Protein AF-A0A925N069-F1 (afdb_monomer_lite)

Structure (mmCIF, N/CA/C/O backbone):
data_AF-A0A925N069-F1
#
_entry.id   AF-A0A925N069-F1
#
loop_
_atom_site.group_PDB
_atom_site.id
_atom_site.type_symbol
_atom_site.label_atom_id
_atom_site.label_alt_id
_atom_site.label_comp_id
_atom_site.label_asym_id
_atom_site.label_entity_id
_atom_site.label_seq_id
_atom_site.pdbx_PDB_ins_code
_atom_site.Cartn_x
_atom_site.Cartn_y
_atom_site.Cartn_z
_atom_site.occupancy
_atom_site.B_iso_or_equiv
_atom_site.auth_seq_id
_atom_site.auth_comp_id
_atom_site.auth_asym_id
_atom_site.auth_atom_id
_atom_site.pdbx_PDB_model_num
ATOM 1 N N . MET A 1 1 ? 17.187 5.960 -18.095 1.00 42.69 1 MET A N 1
ATOM 2 C CA . MET A 1 1 ? 16.634 6.408 -16.794 1.00 42.69 1 MET A CA 1
ATOM 3 C C . MET A 1 1 ? 15.588 5.400 -16.305 1.00 42.69 1 MET A C 1
ATOM 5 O O . MET A 1 1 ? 14.403 5.655 -16.447 1.00 42.69 1 MET A O 1
ATOM 9 N N . GLN A 1 2 ? 16.002 4.231 -15.796 1.00 49.22 2 GLN A N 1
ATOM 10 C CA . GLN A 1 2 ? 15.084 3.104 -15.502 1.00 49.22 2 GLN A CA 1
ATOM 11 C C . GLN A 1 2 ? 15.088 2.646 -14.029 1.00 49.22 2 GLN A C 1
ATOM 13 O O . GLN A 1 2 ? 14.233 1.866 -13.638 1.00 49.22 2 GLN A O 1
ATOM 18 N N . GLY A 1 3 ? 15.985 3.176 -13.185 1.00 53.38 3 GLY A N 1
ATOM 19 C CA . GLY A 1 3 ? 16.061 2.816 -11.758 1.00 53.38 3 GLY A CA 1
ATOM 20 C C . GLY A 1 3 ? 15.051 3.524 -10.843 1.00 53.38 3 GLY A C 1
ATOM 21 O O . GLY A 1 3 ? 14.830 3.080 -9.723 1.00 53.38 3 GLY A O 1
ATOM 22 N N . ASN A 1 4 ? 14.404 4.599 -11.310 1.00 62.34 4 ASN A N 1
ATOM 23 C CA . ASN A 1 4 ? 13.535 5.432 -10.467 1.00 62.34 4 ASN A CA 1
ATOM 24 C C . ASN A 1 4 ? 12.163 4.801 -10.170 1.00 62.34 4 ASN A C 1
ATOM 26 O O . ASN A 1 4 ? 11.525 5.137 -9.174 1.00 62.34 4 ASN A O 1
ATOM 30 N N . SER A 1 5 ? 11.692 3.900 -11.034 1.00 75.69 5 SER A N 1
ATOM 31 C CA . SER A 1 5 ? 10.324 3.383 -10.974 1.00 75.69 5 SER A CA 1
ATOM 32 C C . SER A 1 5 ? 10.139 2.338 -9.874 1.00 75.69 5 SER A C 1
ATOM 34 O O . SER A 1 5 ? 9.227 2.449 -9.056 1.00 75.69 5 SER A O 1
ATOM 36 N N . SER A 1 6 ? 11.040 1.356 -9.792 1.00 83.81 6 SER A N 1
ATOM 37 C CA . SER A 1 6 ? 10.969 0.305 -8.769 1.00 83.81 6 SER A CA 1
ATOM 38 C C . SER A 1 6 ? 11.198 0.856 -7.361 1.00 83.81 6 SER A C 1
ATOM 40 O O . SER A 1 6 ? 10.541 0.418 -6.418 1.00 83.81 6 SER A O 1
ATOM 42 N N . GLU A 1 7 ? 12.085 1.842 -7.201 1.00 88.44 7 GLU A N 1
ATOM 43 C CA . GLU A 1 7 ? 12.320 2.480 -5.901 1.00 88.44 7 GLU A CA 1
ATOM 44 C C . GLU A 1 7 ? 11.102 3.289 -5.432 1.00 88.44 7 GLU A C 1
ATOM 46 O O . GLU A 1 7 ? 10.699 3.180 -4.271 1.00 88.44 7 GLU A O 1
ATOM 51 N N . TYR A 1 8 ? 10.450 4.022 -6.346 1.00 88.31 8 TYR A N 1
ATOM 52 C CA . TYR A 1 8 ? 9.181 4.696 -6.065 1.00 88.31 8 TYR A CA 1
ATOM 53 C C . TYR A 1 8 ? 8.138 3.710 -5.528 1.00 88.31 8 TYR A C 1
ATOM 55 O O . TYR A 1 8 ? 7.544 3.946 -4.472 1.00 88.31 8 TYR A O 1
ATOM 63 N N . TYR A 1 9 ? 7.943 2.586 -6.218 1.00 90.94 9 TYR A N 1
ATOM 64 C CA . TYR A 1 9 ? 6.946 1.600 -5.820 1.00 90.94 9 TYR A CA 1
ATOM 65 C C . TYR A 1 9 ? 7.272 0.922 -4.490 1.00 90.94 9 TYR A C 1
ATOM 67 O O . TYR A 1 9 ? 6.381 0.801 -3.652 1.00 90.94 9 TYR A O 1
ATOM 75 N N . ARG A 1 10 ? 8.542 0.590 -4.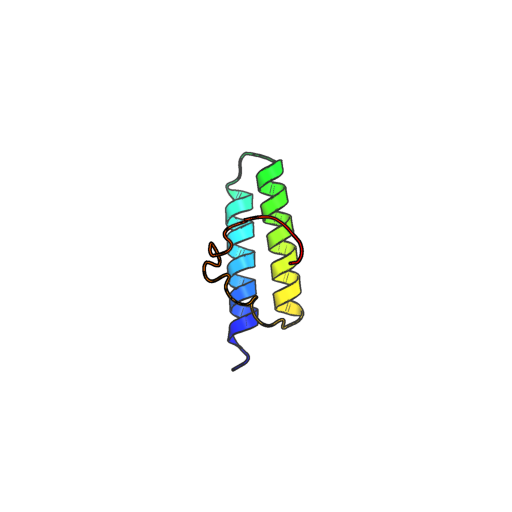227 1.00 92.06 10 ARG A N 1
ATOM 76 C CA . ARG A 1 10 ? 8.976 0.070 -2.917 1.00 92.06 10 ARG A CA 1
ATOM 77 C C . ARG A 1 10 ? 8.727 1.068 -1.788 1.00 92.06 10 ARG A C 1
ATOM 79 O O . ARG A 1 10 ? 8.221 0.701 -0.733 1.00 92.06 10 ARG A O 1
ATOM 86 N N . LYS A 1 11 ? 9.010 2.354 -2.006 1.00 93.69 11 LYS A N 1
ATOM 87 C CA . LYS A 1 11 ? 8.741 3.392 -1.000 1.00 93.69 11 LYS A CA 1
ATOM 88 C C . LYS A 1 11 ? 7.244 3.525 -0.708 1.00 93.69 11 LYS A C 1
ATOM 90 O O . LYS A 1 11 ? 6.854 3.668 0.451 1.00 93.69 11 LYS A O 1
ATOM 95 N N . ARG A 1 12 ? 6.399 3.471 -1.742 1.00 94.12 12 ARG A N 1
ATOM 96 C CA . ARG A 1 12 ? 4.934 3.525 -1.598 1.00 94.12 12 ARG A CA 1
ATOM 97 C C . ARG A 1 12 ? 4.380 2.295 -0.885 1.00 94.12 12 ARG A C 1
ATOM 99 O O . ARG A 1 12 ? 3.526 2.441 -0.017 1.00 94.12 12 ARG A O 1
ATOM 106 N N . GLU A 1 13 ? 4.902 1.116 -1.197 1.00 96.19 13 GLU A N 1
ATOM 107 C CA . GLU A 1 13 ? 4.572 -0.142 -0.525 1.00 96.19 13 GLU A CA 1
ATOM 108 C C . GLU A 1 13 ? 4.847 -0.059 0.986 1.00 96.19 13 GLU A C 1
ATOM 110 O O . GLU A 1 13 ? 3.930 -0.254 1.790 1.00 96.19 13 GLU A O 1
ATOM 115 N N . GLN A 1 14 ? 6.051 0.363 1.380 1.00 96.56 14 GLN A N 1
ATOM 116 C CA . GLN A 1 14 ? 6.418 0.549 2.789 1.00 96.56 14 GLN A CA 1
ATOM 117 C C . GLN A 1 14 ? 5.522 1.570 3.504 1.00 96.56 14 GLN A C 1
ATOM 119 O O . GLN A 1 14 ? 5.095 1.340 4.638 1.00 96.56 14 GLN A O 1
ATOM 124 N N . GLN A 1 15 ? 5.196 2.690 2.847 1.00 97.06 15 GLN A N 1
ATOM 125 C CA . GLN A 1 15 ? 4.287 3.701 3.400 1.00 97.06 15 GLN A CA 1
ATOM 126 C C . GLN A 1 15 ? 2.891 3.130 3.652 1.00 97.06 15 GLN A C 1
ATOM 128 O O . GLN A 1 15 ? 2.331 3.332 4.728 1.00 97.06 15 GLN A O 1
ATOM 133 N N . CYS A 1 16 ? 2.342 2.389 2.691 1.00 95.94 16 CYS A N 1
ATOM 134 C CA . CYS A 1 16 ? 1.043 1.747 2.834 1.00 95.94 16 CYS A CA 1
ATOM 135 C C . CYS A 1 16 ? 1.038 0.730 3.983 1.00 95.94 16 CYS A C 1
ATOM 137 O O . CYS A 1 16 ? 0.119 0.754 4.800 1.00 95.94 16 CYS A O 1
ATOM 139 N N . ARG A 1 17 ? 2.088 -0.087 4.143 1.00 97.19 17 ARG A N 1
ATOM 140 C CA . ARG A 1 17 ? 2.195 -0.998 5.299 1.00 97.19 17 ARG A CA 1
ATOM 141 C C . ARG A 1 17 ? 2.300 -0.257 6.630 1.00 97.19 17 ARG A C 1
ATOM 143 O O . ARG A 1 17 ? 1.647 -0.649 7.596 1.00 97.19 17 ARG A O 1
ATOM 150 N N . ALA A 1 18 ? 3.068 0.829 6.686 1.00 97.50 18 ALA A N 1
ATOM 151 C CA . ALA A 1 18 ? 3.181 1.648 7.890 1.00 97.50 18 ALA A CA 1
ATOM 152 C C . ALA A 1 18 ? 1.842 2.303 8.273 1.00 97.50 18 ALA A C 1
ATOM 154 O O . ALA A 1 18 ? 1.512 2.384 9.456 1.00 97.50 18 ALA A O 1
ATOM 155 N N . LEU A 1 19 ? 1.055 2.745 7.287 1.00 95.69 19 LEU A N 1
ATOM 156 C CA . LEU A 1 19 ? -0.295 3.270 7.506 1.00 95.69 19 LEU A CA 1
ATOM 157 C C . LEU A 1 19 ? -1.261 2.169 7.958 1.00 95.69 19 LEU A C 1
ATOM 159 O O . LEU A 1 19 ? -1.996 2.373 8.920 1.00 95.69 19 LEU A O 1
ATOM 163 N N . ALA A 1 20 ? -1.205 0.984 7.345 1.00 96.62 20 ALA A N 1
ATOM 164 C CA . ALA A 1 20 ? -2.000 -0.170 7.759 1.00 96.62 20 ALA A CA 1
ATOM 165 C C . ALA A 1 20 ? -1.721 -0.576 9.217 1.00 96.62 20 ALA A C 1
ATOM 167 O O . ALA A 1 20 ? -2.655 -0.867 9.959 1.00 96.62 20 ALA A O 1
ATOM 168 N N . ALA A 1 21 ? -0.455 -0.552 9.645 1.00 96.88 21 ALA A N 1
ATOM 169 C CA . ALA A 1 21 ? -0.061 -0.869 11.018 1.00 96.88 21 ALA A CA 1
ATOM 170 C C . ALA A 1 21 ? -0.588 0.145 12.050 1.00 96.88 21 ALA A C 1
ATOM 172 O O . ALA A 1 21 ? -0.832 -0.216 13.198 1.00 96.88 21 ALA A O 1
ATOM 173 N N . LYS A 1 22 ? -0.772 1.409 11.648 1.00 96.81 22 LYS A N 1
ATOM 174 C CA . LYS A 1 22 ? -1.314 2.478 12.503 1.00 96.81 22 LYS A CA 1
ATOM 175 C C . LYS A 1 22 ? -2.843 2.576 12.454 1.00 96.81 22 LYS A C 1
ATOM 177 O O . LYS A 1 22 ? -3.432 3.242 13.304 1.00 96.81 22 LYS A O 1
ATOM 182 N N . ALA A 1 23 ? -3.486 1.957 11.465 1.00 95.56 23 ALA A N 1
ATOM 183 C CA . ALA A 1 23 ? -4.926 2.040 11.269 1.00 95.56 23 ALA A CA 1
ATOM 184 C C . ALA A 1 23 ? -5.678 1.223 12.333 1.00 95.56 23 ALA A C 1
ATOM 186 O O . ALA A 1 23 ? -5.555 -0.001 12.407 1.00 95.56 23 ALA A O 1
ATOM 187 N N . GLN A 1 24 ? -6.489 1.916 13.137 1.00 94.94 24 GLN A N 1
ATOM 188 C CA . GLN A 1 24 ? -7.377 1.288 14.121 1.00 94.94 24 GLN A CA 1
ATOM 189 C C . GLN A 1 24 ? -8.605 0.660 13.448 1.00 94.94 24 GLN A C 1
ATOM 191 O O . GLN A 1 24 ? -9.070 -0.399 13.865 1.00 94.94 24 GLN A O 1
ATOM 196 N N . ASP A 1 25 ? -9.094 1.284 12.373 1.00 97.31 25 ASP A N 1
ATOM 197 C CA . ASP A 1 25 ? -10.210 0.769 11.587 1.00 97.31 25 ASP A CA 1
ATOM 198 C C . ASP A 1 25 ? -9.775 -0.378 10.661 1.00 97.31 25 ASP A C 1
ATOM 200 O O . ASP A 1 25 ? -8.790 -0.283 9.919 1.00 97.31 25 ASP A O 1
ATOM 204 N N . ALA A 1 26 ? -10.539 -1.471 10.688 1.00 94.19 26 ALA A N 1
ATOM 205 C CA . ALA A 1 26 ? -10.241 -2.668 9.910 1.00 94.19 26 ALA A CA 1
ATOM 206 C C . ALA A 1 26 ? -10.433 -2.459 8.397 1.00 94.19 26 ALA A C 1
ATOM 208 O O . ALA A 1 26 ? -9.710 -3.073 7.607 1.00 94.19 26 ALA A O 1
ATOM 209 N N . GLY A 1 27 ? -11.365 -1.593 7.987 1.00 96.50 27 GLY A N 1
ATOM 210 C CA . GLY A 1 27 ? -11.596 -1.242 6.587 1.00 96.50 27 GLY A CA 1
ATOM 211 C C . GLY A 1 27 ? -10.438 -0.430 6.011 1.00 96.50 27 GLY A C 1
ATOM 212 O O . GLY A 1 27 ? -9.853 -0.817 5.001 1.00 96.50 27 GLY A O 1
ATOM 213 N N . ILE A 1 28 ? -10.032 0.635 6.703 1.00 92.31 28 ILE A N 1
ATOM 214 C CA . ILE A 1 28 ? -8.884 1.480 6.345 1.00 92.31 28 ILE A CA 1
ATOM 215 C C . ILE A 1 28 ? -7.599 0.649 6.312 1.00 92.31 28 ILE A C 1
ATOM 217 O O . ILE A 1 28 ? -6.818 0.744 5.361 1.00 92.31 28 ILE A O 1
ATOM 221 N N . ARG A 1 29 ? -7.397 -0.232 7.302 1.00 96.44 29 ARG A N 1
ATOM 222 C CA . ARG A 1 29 ? -6.269 -1.171 7.303 1.00 96.44 29 ARG A CA 1
ATOM 223 C C . ARG A 1 29 ? -6.267 -2.047 6.052 1.00 96.44 29 ARG A C 1
ATOM 225 O O . ARG A 1 29 ? -5.228 -2.176 5.408 1.00 96.44 29 ARG A O 1
ATOM 232 N N . ARG A 1 30 ? -7.415 -2.631 5.692 1.00 96.44 30 ARG A N 1
ATOM 233 C CA . ARG A 1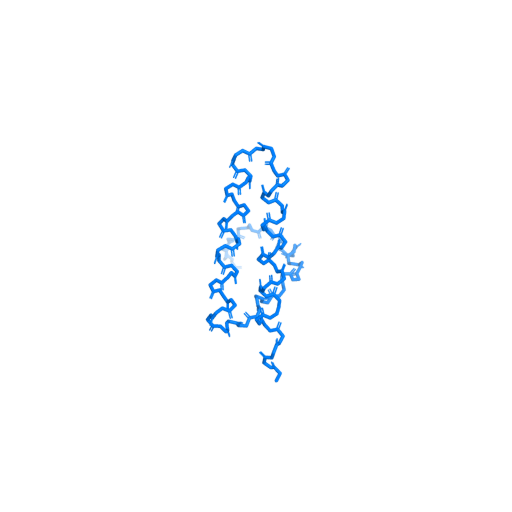 30 ? -7.546 -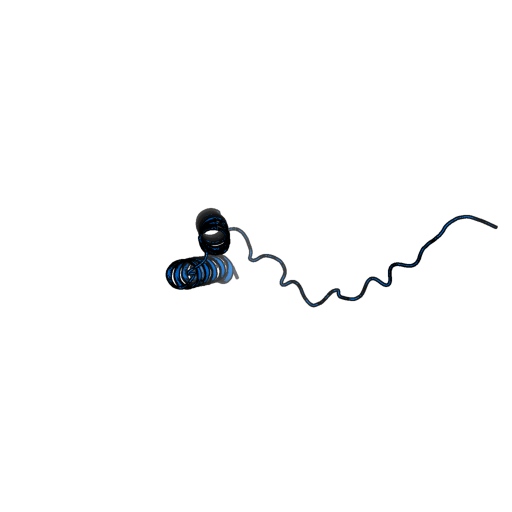3.489 4.506 1.00 96.44 30 ARG A CA 1
ATOM 234 C C . ARG A 1 30 ? -7.235 -2.731 3.217 1.00 96.44 30 ARG A C 1
ATOM 236 O O . ARG A 1 30 ? -6.518 -3.263 2.378 1.00 96.44 30 ARG A O 1
ATOM 243 N N . VAL A 1 31 ? -7.716 -1.496 3.084 1.00 96.44 31 VAL A N 1
ATOM 244 C CA . VAL A 1 31 ? -7.425 -0.642 1.922 1.00 96.44 31 VAL A CA 1
ATOM 245 C C . VAL A 1 31 ? -5.924 -0.381 1.800 1.00 96.44 31 VAL A C 1
ATOM 247 O O . VAL A 1 31 ? -5.354 -0.548 0.726 1.00 96.44 31 VAL A O 1
ATOM 250 N N . HIS A 1 32 ? -5.253 -0.015 2.894 1.00 97.00 32 HIS A N 1
ATOM 251 C CA . HIS A 1 32 ? -3.809 0.211 2.858 1.00 97.00 32 HIS A CA 1
ATOM 252 C C . HIS A 1 32 ? -3.012 -1.051 2.511 1.00 97.00 32 HIS A C 1
ATOM 254 O O . HIS A 1 32 ? -2.023 -0.951 1.787 1.00 97.00 32 HIS A O 1
ATOM 260 N N . LEU A 1 33 ? -3.437 -2.227 2.978 1.00 96.88 33 LEU A N 1
ATOM 261 C CA . LEU A 1 33 ? -2.799 -3.491 2.607 1.00 96.88 33 LEU A CA 1
ATOM 262 C C . LEU A 1 33 ? -2.980 -3.814 1.117 1.00 96.88 33 LEU A C 1
ATOM 264 O O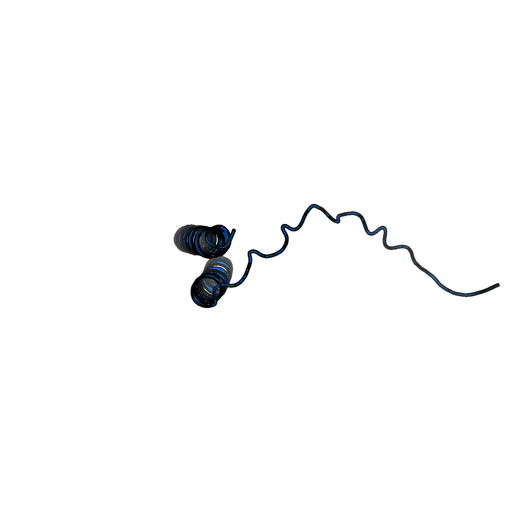 . LEU A 1 33 ? -1.989 -4.120 0.462 1.00 96.88 33 LEU A O 1
ATOM 268 N N . ASP A 1 34 ? -4.185 -3.645 0.567 1.00 97.12 34 ASP A N 1
ATOM 269 C CA . ASP A 1 34 ? -4.452 -3.847 -0.867 1.00 97.12 34 ASP A CA 1
ATOM 270 C C . ASP A 1 34 ? -3.565 -2.939 -1.741 1.00 97.12 34 ASP A C 1
ATOM 272 O O . ASP A 1 34 ? -2.931 -3.394 -2.695 1.00 97.12 34 ASP A O 1
ATOM 276 N N . PHE A 1 35 ? -3.411 -1.663 -1.369 1.00 92.94 35 PHE A N 1
ATOM 277 C CA . PHE A 1 35 ? -2.488 -0.767 -2.069 1.00 92.94 35 PHE A CA 1
ATOM 278 C C . PHE A 1 35 ? -1.021 -1.196 -1.937 1.00 92.94 35 PHE A C 1
ATOM 280 O O . PHE A 1 35 ? -0.274 -1.092 -2.911 1.00 92.94 35 PHE A O 1
ATOM 287 N N . ALA A 1 36 ? -0.598 -1.687 -0.768 1.00 95.06 36 ALA A N 1
ATOM 288 C CA . ALA A 1 36 ? 0.762 -2.188 -0.582 1.00 95.06 36 ALA A CA 1
ATOM 289 C C . ALA A 1 36 ? 1.061 -3.369 -1.522 1.00 95.06 36 ALA A C 1
ATOM 291 O O . ALA A 1 36 ? 2.127 -3.403 -2.135 1.00 95.06 36 ALA A O 1
ATOM 292 N N . GLU A 1 37 ? 0.112 -4.291 -1.699 1.00 95.19 37 GLU A N 1
ATOM 293 C CA . GLU A 1 37 ? 0.249 -5.437 -2.609 1.00 95.19 37 GLU A CA 1
ATOM 294 C C . GLU A 1 37 ? 0.332 -5.013 -4.080 1.00 95.19 37 GLU A C 1
ATOM 296 O O . GLU A 1 37 ? 1.171 -5.519 -4.835 1.00 95.19 37 GLU A O 1
ATOM 301 N N . ARG A 1 38 ? -0.476 -4.028 -4.492 1.00 93.38 38 ARG A N 1
ATOM 302 C CA . ARG A 1 38 ? -0.409 -3.466 -5.852 1.00 93.38 38 ARG A CA 1
ATOM 303 C C . ARG A 1 38 ? 0.942 -2.812 -6.128 1.00 93.38 38 ARG A C 1
ATOM 305 O O . ARG A 1 38 ? 1.512 -3.016 -7.198 1.00 93.38 38 ARG A O 1
ATOM 312 N N . TYR A 1 39 ? 1.473 -2.051 -5.170 1.00 92.31 39 TYR A N 1
ATOM 313 C CA . TYR A 1 39 ? 2.788 -1.425 -5.311 1.00 92.31 39 TYR A CA 1
ATOM 314 C C . TYR A 1 39 ? 3.930 -2.443 -5.297 1.00 92.31 39 TYR A C 1
ATOM 316 O O . TYR A 1 39 ? 4.856 -2.301 -6.091 1.00 92.31 39 TYR A O 1
ATOM 324 N N . ALA A 1 40 ? 3.846 -3.494 -4.476 1.00 92.00 40 ALA A N 1
ATOM 325 C CA . ALA A 1 40 ? 4.805 -4.596 -4.511 1.00 92.00 40 ALA A CA 1
ATOM 326 C C . ALA A 1 40 ? 4.832 -5.256 -5.900 1.00 92.00 40 ALA A C 1
ATOM 328 O O . ALA A 1 40 ? 5.890 -5.384 -6.509 1.00 92.00 40 ALA A O 1
ATOM 329 N N . SER A 1 41 ? 3.654 -5.568 -6.447 1.00 91.00 41 SER A N 1
ATOM 330 C CA . SER A 1 41 ? 3.520 -6.169 -7.780 1.00 91.00 41 SER A CA 1
ATOM 331 C C . SER A 1 41 ? 4.078 -5.263 -8.884 1.00 91.00 41 SER A C 1
ATOM 333 O O . SER A 1 41 ? 4.762 -5.733 -9.790 1.00 91.00 41 SER A O 1
ATOM 335 N N . ALA A 1 42 ? 3.840 -3.950 -8.799 1.00 88.56 42 ALA A N 1
ATOM 336 C CA . ALA A 1 42 ? 4.368 -2.976 -9.754 1.00 88.56 42 ALA A CA 1
ATOM 337 C C . ALA A 1 42 ? 5.899 -2.826 -9.676 1.00 88.56 42 ALA A C 1
ATOM 339 O O . ALA A 1 42 ? 6.549 -2.640 -10.707 1.00 88.56 42 ALA A O 1
ATOM 340 N N . ALA A 1 43 ? 6.476 -2.926 -8.472 1.00 88.62 43 ALA A N 1
ATOM 341 C CA . ALA A 1 43 ? 7.922 -2.886 -8.270 1.00 88.62 43 ALA A CA 1
ATOM 342 C C . ALA A 1 43 ? 8.624 -4.081 -8.933 1.00 88.62 43 ALA A C 1
ATOM 344 O O . ALA A 1 43 ? 9.658 -3.886 -9.575 1.00 88.62 43 ALA A O 1
ATOM 345 N N . GLU A 1 44 ? 8.039 -5.276 -8.801 1.00 86.69 44 GLU A N 1
ATOM 346 C CA . GLU A 1 44 ? 8.537 -6.528 -9.385 1.00 86.69 44 GLU A CA 1
ATOM 347 C C . GLU A 1 44 ? 8.356 -6.564 -10.909 1.00 86.69 44 GLU A C 1
ATOM 349 O O . GLU A 1 44 ? 9.254 -6.980 -11.634 1.00 86.69 44 GLU A O 1
ATOM 354 N N . ALA A 1 45 ? 7.224 -6.061 -11.414 1.00 85.56 45 ALA A N 1
ATOM 355 C CA . ALA A 1 45 ? 6.951 -5.988 -12.850 1.00 85.56 45 ALA A CA 1
ATOM 356 C C . ALA A 1 45 ? 7.810 -4.947 -13.593 1.00 85.56 45 ALA A C 1
ATOM 358 O O . ALA A 1 45 ? 7.757 -4.874 -14.820 1.00 85.56 45 ALA A O 1
ATOM 359 N N . GLY A 1 46 ? 8.564 -4.105 -12.874 1.00 77.88 46 GLY A N 1
ATOM 360 C CA . GLY A 1 46 ? 9.337 -3.019 -13.478 1.00 77.88 46 GLY A CA 1
ATOM 361 C C . GLY A 1 46 ? 8.457 -1.975 -14.170 1.00 77.88 46 GLY A C 1
ATOM 362 O O . GLY A 1 46 ? 8.893 -1.343 -15.133 1.00 77.88 46 GLY A O 1
ATOM 363 N N . ALA A 1 47 ? 7.214 -1.799 -13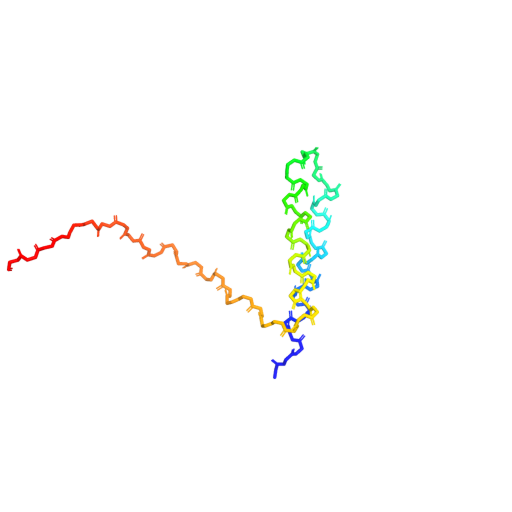.703 1.00 72.81 47 ALA A N 1
ATOM 364 C CA . ALA A 1 47 ? 6.323 -0.774 -14.230 1.00 72.81 47 ALA A CA 1
ATOM 365 C C . ALA A 1 47 ? 6.976 0.613 -14.086 1.00 72.81 47 ALA A C 1
ATOM 367 O O . ALA A 1 47 ? 7.720 0.867 -13.139 1.00 72.81 47 ALA A O 1
ATOM 368 N N . GLY A 1 48 ? 6.721 1.526 -15.027 1.00 63.66 48 GLY A N 1
ATOM 369 C CA . GLY A 1 48 ? 7.049 2.945 -14.845 1.00 63.66 48 GLY A CA 1
ATOM 370 C C . GLY A 1 48 ? 6.116 3.563 -13.803 1.00 63.66 48 GLY A C 1
ATOM 371 O O . GLY A 1 48 ? 4.968 3.127 -13.755 1.00 63.66 48 GLY A O 1
ATOM 372 N N . PRO A 1 49 ? 6.554 4.545 -12.984 1.00 63.81 49 PRO A N 1
ATOM 373 C CA . PRO A 1 49 ? 5.680 5.173 -11.997 1.00 63.81 49 PRO A CA 1
ATOM 374 C C . PRO A 1 49 ? 4.412 5.680 -12.696 1.00 63.81 49 PRO A C 1
ATOM 376 O O . PRO A 1 49 ? 4.501 6.105 -13.856 1.00 63.81 49 PRO A O 1
ATOM 379 N N . PRO A 1 50 ? 3.240 5.665 -12.028 1.00 64.88 50 PRO A N 1
ATOM 380 C CA . PRO A 1 50 ? 2.073 6.295 -12.619 1.00 64.88 50 PRO A CA 1
ATOM 381 C C . PRO A 1 50 ? 2.458 7.740 -12.933 1.00 64.88 50 PRO A C 1
ATOM 383 O O . PRO A 1 50 ? 3.141 8.375 -12.120 1.00 64.88 50 PRO A O 1
ATOM 386 N N . ALA A 1 51 ? 2.059 8.242 -14.105 1.00 56.06 51 ALA A N 1
ATOM 387 C CA . ALA A 1 51 ? 2.158 9.666 -14.385 1.00 56.06 51 ALA A CA 1
ATOM 388 C C . ALA A 1 51 ? 1.561 10.375 -13.170 1.00 56.06 51 ALA A C 1
ATOM 390 O O . ALA A 1 51 ? 0.412 10.102 -12.812 1.00 56.06 51 ALA A O 1
ATOM 391 N N . SER A 1 52 ? 2.386 11.146 -12.453 1.00 48.41 52 SER A N 1
ATOM 392 C CA . SER A 1 52 ? 1.954 11.877 -11.269 1.00 48.41 52 SER A CA 1
ATOM 393 C C . SER A 1 52 ? 0.594 12.494 -11.583 1.00 48.41 52 SER A C 1
ATOM 395 O O . SER A 1 52 ? 0.492 13.133 -12.634 1.00 48.41 52 SER A O 1
ATOM 397 N N . PRO A 1 53 ? -0.444 12.317 -10.747 1.00 46.38 53 PRO A N 1
ATOM 398 C CA . PRO A 1 53 ? -1.655 13.095 -10.898 1.00 46.38 53 PRO A CA 1
ATOM 399 C C . PRO A 1 53 ? -1.262 14.526 -10.532 1.00 46.38 53 PRO A C 1
ATOM 401 O O . PRO A 1 53 ? -1.391 14.963 -9.390 1.00 46.38 53 PRO A O 1
ATOM 404 N N . GLY A 1 54 ? -0.676 15.244 -11.487 1.00 41.84 54 GLY A N 1
ATOM 405 C CA . GLY A 1 54 ? -0.760 16.682 -11.501 1.00 41.84 54 GLY A CA 1
ATOM 406 C C . GLY A 1 54 ? -2.246 16.967 -11.532 1.00 41.84 54 GL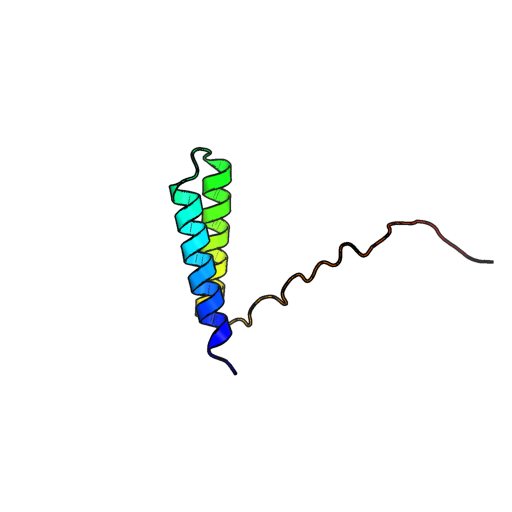Y A C 1
ATOM 407 O O . GLY A 1 54 ? -2.897 16.617 -12.504 1.00 41.84 54 GLY A O 1
ATOM 408 N N . LEU A 1 55 ? -2.771 17.436 -10.401 1.00 45.41 55 LEU A N 1
ATOM 409 C CA . LEU A 1 55 ? -3.877 18.383 -10.303 1.00 45.41 55 LEU A CA 1
ATOM 410 C C . LEU A 1 55 ? -4.558 18.695 -11.653 1.00 45.41 55 LEU A C 1
ATOM 412 O O . LEU A 1 55 ? -4.365 19.772 -12.202 1.00 45.41 55 LEU A O 1
ATOM 416 N N . ASP A 1 56 ? -5.387 17.780 -12.154 1.00 46.53 56 ASP A N 1
ATOM 417 C CA . ASP A 1 56 ? -6.408 18.077 -13.159 1.00 46.53 56 ASP A CA 1
ATOM 418 C C . ASP A 1 56 ? -7.751 18.201 -12.433 1.00 46.53 56 ASP A C 1
ATOM 420 O O . ASP A 1 56 ? -8.720 17.493 -12.674 1.00 46.53 56 ASP A O 1
ATOM 424 N N . PHE A 1 57 ? -7.799 19.137 -11.482 1.00 45.28 57 PHE A N 1
ATOM 425 C CA . PHE A 1 57 ? -9.049 19.742 -11.006 1.00 45.28 57 PHE A CA 1
ATOM 426 C C . PHE A 1 57 ? -9.550 20.779 -12.037 1.00 45.28 57 PHE A C 1
ATOM 428 O O . PHE A 1 57 ? -10.004 21.863 -11.679 1.00 45.28 57 PHE A O 1
ATOM 435 N N . GLY A 1 58 ? -9.408 20.468 -13.329 1.00 38.41 58 GLY A N 1
ATOM 436 C CA . GLY A 1 58 ? -9.628 21.364 -14.462 1.00 38.41 58 GLY A CA 1
ATOM 437 C C . GLY A 1 58 ? -10.787 20.962 -15.369 1.00 38.41 58 GLY A C 1
ATOM 438 O O . GLY A 1 58 ? -10.925 21.537 -16.443 1.00 38.41 58 GLY A O 1
ATOM 439 N N . ALA A 1 59 ? -11.637 20.020 -14.959 1.00 44.75 59 ALA A N 1
ATOM 440 C CA . ALA A 1 59 ? -12.919 19.794 -15.613 1.00 44.75 59 ALA A CA 1
ATOM 441 C C . ALA A 1 59 ? -14.009 20.656 -14.949 1.00 44.75 59 ALA A C 1
ATOM 443 O O . ALA A 1 59 ? -14.541 20.258 -13.907 1.00 44.75 59 ALA A O 1
ATOM 444 N N . PRO A 1 60 ? -14.427 21.798 -15.526 1.00 45.38 60 PRO A N 1
ATOM 445 C CA . PRO A 1 60 ? -15.782 22.252 -15.305 1.00 45.38 60 PRO A CA 1
ATOM 446 C C . PRO A 1 60 ? -16.715 21.315 -16.078 1.00 45.38 60 PRO A C 1
ATOM 448 O O . PRO A 1 60 ? -16.811 21.336 -17.304 1.00 45.38 60 PRO A O 1
ATOM 451 N N . LEU A 1 61 ? -17.418 20.479 -15.321 1.00 57.31 61 LEU A N 1
ATOM 452 C CA . LEU A 1 61 ? -18.652 19.836 -15.745 1.00 57.31 61 LEU A CA 1
ATOM 453 C C . LEU A 1 61 ? -19.689 20.933 -16.070 1.00 57.31 61 LEU A C 1
ATOM 455 O O . LEU A 1 61 ? -20.351 21.460 -15.179 1.00 57.31 61 LEU A O 1
ATOM 459 N N . HIS A 1 62 ? -19.822 21.285 -17.343 1.00 48.25 62 HIS A N 1
ATOM 460 C CA . HIS A 1 62 ? -21.038 21.819 -17.965 1.00 48.25 62 HIS A CA 1
ATOM 461 C C . HIS A 1 62 ? -21.009 21.268 -19.395 1.00 48.25 62 HIS A C 1
ATOM 463 O O . HIS A 1 62 ? -20.113 21.579 -20.164 1.00 48.25 62 HIS A O 1
ATOM 469 N N . GLY A 1 63 ? -21.832 20.295 -19.764 1.00 42.59 63 GLY A N 1
ATOM 470 C CA . GLY A 1 63 ? -23.278 20.362 -19.648 1.00 42.59 63 GLY A CA 1
ATOM 471 C C . GLY A 1 63 ? -23.816 20.810 -21.004 1.00 42.59 63 GLY A C 1
ATOM 472 O O . GLY A 1 63 ? -23.716 21.985 -21.328 1.00 42.59 63 GLY A O 1
ATOM 473 N N . SER A 1 64 ? -24.400 19.856 -21.736 1.00 47.00 64 SER A N 1
ATOM 474 C CA . SER A 1 64 ? -25.355 20.061 -22.838 1.00 47.00 64 SER A CA 1
ATOM 475 C C . SER A 1 64 ? -24.769 20.591 -24.161 1.00 47.00 64 SER A C 1
ATOM 477 O O . SER A 1 64 ? -24.241 21.686 -24.246 1.00 47.00 64 SER A O 1
ATOM 479 N N . ALA A 1 65 ? -24.689 19.763 -25.201 1.00 46.50 65 ALA A N 1
ATOM 480 C CA . ALA A 1 65 ? -25.779 19.376 -26.106 1.00 46.50 65 ALA A CA 1
ATOM 481 C C . ALA A 1 65 ? -25.934 20.338 -27.302 1.00 46.50 65 ALA A C 1
ATOM 483 O O . ALA A 1 65 ? -26.258 21.502 -27.135 1.00 46.50 65 ALA A O 1
ATOM 484 N N . LEU A 1 66 ? -25.758 19.744 -28.488 1.00 46.03 66 LEU A N 1
ATOM 485 C CA . LEU A 1 66 ? -26.522 19.951 -29.725 1.00 46.03 66 LEU A CA 1
ATOM 486 C C . LEU A 1 66 ? -26.605 21.362 -30.342 1.00 46.03 66 LEU A C 1
ATOM 488 O O . LEU A 1 66 ? -27.277 22.251 -29.842 1.00 46.03 66 LEU A O 1
ATOM 492 N N . ALA A 1 67 ? -26.003 21.447 -31.533 1.00 43.56 67 ALA A N 1
ATOM 493 C CA . ALA A 1 67 ? -26.572 21.963 -32.782 1.00 43.56 67 ALA A CA 1
ATOM 494 C C . ALA A 1 67 ? -27.495 23.197 -32.725 1.00 43.56 67 ALA A C 1
ATOM 496 O O . ALA A 1 67 ? -28.667 23.085 -32.366 1.00 43.56 67 ALA A O 1
ATOM 497 N N . ASN A 1 68 ? -27.011 24.311 -33.284 1.00 45.72 68 ASN A N 1
ATOM 498 C CA . ASN A 1 68 ? -27.619 24.920 -34.475 1.00 45.72 68 ASN A CA 1
ATOM 499 C C . ASN A 1 68 ? -26.580 25.764 -35.223 1.00 45.72 68 ASN A C 1
ATOM 501 O O . ASN A 1 68 ? -25.925 26.590 -34.550 1.00 45.72 68 ASN A O 1
#

Secondary structure (DSSP, 8-state):
--SHHHHHHHHHHHHHHHHHHH--SHHHHHHHHHHHHHHHHHHHTTPPPPP-----------------

Foldseek 3Di:
DQPPALVVLQVLLVVLCVQLVVDPDPVSNVVSNVSSVVSNVCSVVSHGHPPPPPDPPPDPDDDDDDDD

Radius of gyration: 17.89 Å; chains: 1; bounding box: 44×31×49 Å

pLDDT: mean 76.65, std 21.75, range [38.41, 97.5]

Sequence (68 aa):
MQGNSSEYYRKREQQCRALAAKAQDAGIRRVHLDFAERYASAAEAGAGPPASPGLDFGAPLHGSALAN